Protein AF-A0A6C0IZB0-F1 (afdb_monomer)

Radius of gyration: 30.88 Å; Cα contacts (8 Å, |Δi|>4): 86; chains: 1; bounding box: 79×77×63 Å

Foldseek 3Di:
DDDDDCVVVPDDDDPPPQQAAPQVRHGHDPQWDADPQPRHIHRPVRVVVCVVVVQQADPPPRDRPDPVCVLVVLCVDPNSVVVVLLVVLPDPPRDPVSVVVNVVVVVVVVVVVVVVVVVVVCCPDPNVVVVVVVVVVVVVVPCVVVVVVVVVVVVVVVVCVVPPDDDDDPPPD

InterPro domains:
  IPR001841 Zinc finger, RING-type [PF13639] (19-62)
  IPR001841 Zinc finger, RING-type [PS50089] (21-62)
  IPR001841 Zinc finger, RING-type [SM00184] (21-61)
  IPR013083 Zinc finger, RING/FYVE/PHD-type [G3DSA:3.30.40.10] (7-95)

Secondary structure (DSSP, 8-state):
-----GGGSS-S----GGGB-TTT-SBP-SSEEE-TTT--EEEHHHHHHHHHTT--B-TTT--BS-HHHHHHHHHHSHHHHHHHHHHHTTSTTS-HHHHHHHHHHHHHHHHHHHHHHHHHHHTTSHHHHHHHHHHHHHHHH-THHHHHHHHHHHHHHHHHHHT----------

Structure (mmCIF, N/CA/C/O backbone):
data_AF-A0A6C0IZB0-F1
#
_entry.id   AF-A0A6C0IZB0-F1
#
loop_
_atom_site.group_PDB
_atom_site.id
_atom_site.type_symbol
_atom_site.label_atom_id
_atom_site.label_alt_id
_atom_site.label_comp_id
_atom_site.label_asym_id
_atom_site.label_entity_id
_atom_site.label_seq_id
_atom_site.pdbx_PDB_ins_code
_atom_site.Cartn_x
_atom_site.Cartn_y
_atom_site.Cartn_z
_atom_site.occupancy
_atom_site.B_iso_or_equiv
_atom_site.auth_seq_id
_atom_site.auth_comp_id
_atom_site.auth_asym_id
_atom_site.auth_atom_id
_atom_site.pdbx_PDB_model_num
ATOM 1 N N . MET A 1 1 ? 49.466 16.741 31.980 1.00 45.47 1 MET A N 1
ATOM 2 C CA . MET A 1 1 ? 48.319 16.317 31.152 1.00 45.47 1 MET A CA 1
ATOM 3 C C . MET A 1 1 ? 48.221 14.812 31.283 1.00 45.47 1 MET A C 1
ATOM 5 O O . MET A 1 1 ? 48.936 14.098 30.595 1.00 45.47 1 MET A O 1
ATOM 9 N N . GLU A 1 2 ? 47.449 14.355 32.263 1.00 39.47 2 GLU A N 1
ATOM 10 C CA . GLU A 1 2 ? 47.242 12.928 32.517 1.00 39.47 2 GLU A CA 1
ATOM 11 C C . GLU A 1 2 ? 46.138 12.378 31.599 1.00 39.47 2 GLU A C 1
ATOM 13 O O . GLU A 1 2 ? 45.225 13.126 31.232 1.00 39.47 2 GLU A O 1
ATOM 18 N N . PRO A 1 3 ? 46.228 11.106 31.176 1.00 46.12 3 PRO A N 1
ATOM 19 C CA . PRO A 1 3 ? 45.286 10.521 30.233 1.00 46.12 3 PRO A CA 1
ATOM 20 C C . PRO A 1 3 ? 43.911 10.324 30.879 1.00 46.12 3 PRO A C 1
ATOM 22 O O . PRO A 1 3 ? 43.795 9.905 32.029 1.00 46.12 3 PRO A O 1
ATOM 25 N N . ILE A 1 4 ? 42.857 10.602 30.109 1.00 48.34 4 ILE A N 1
ATOM 26 C CA . ILE A 1 4 ? 41.468 10.407 30.531 1.00 48.34 4 ILE A CA 1
ATOM 27 C C . ILE A 1 4 ? 41.255 8.919 30.827 1.00 48.34 4 ILE A C 1
ATOM 29 O O . ILE A 1 4 ? 41.319 8.072 29.935 1.00 48.34 4 ILE A O 1
ATOM 33 N N . ASN A 1 5 ? 41.015 8.611 32.098 1.00 44.59 5 ASN A N 1
ATOM 34 C CA . ASN A 1 5 ? 40.762 7.266 32.586 1.00 44.59 5 ASN A CA 1
ATOM 35 C C . ASN A 1 5 ? 39.339 6.820 32.185 1.00 44.59 5 ASN A C 1
ATOM 37 O O . ASN A 1 5 ? 38.346 7.265 32.757 1.00 44.59 5 ASN A O 1
ATOM 41 N N . ILE A 1 6 ? 39.244 5.938 31.183 1.00 45.78 6 ILE A N 1
ATOM 42 C CA . ILE A 1 6 ? 37.983 5.469 30.566 1.00 45.78 6 ILE A CA 1
ATOM 43 C C . ILE A 1 6 ? 37.155 4.563 31.510 1.00 45.78 6 ILE A C 1
ATOM 45 O O . ILE A 1 6 ? 36.004 4.242 31.219 1.00 45.78 6 ILE A O 1
ATOM 49 N N . SER A 1 7 ? 37.667 4.212 32.694 1.00 45.94 7 SER A N 1
ATOM 50 C CA . SER A 1 7 ? 36.921 3.424 33.690 1.00 45.94 7 SER A CA 1
ATOM 51 C C . SER A 1 7 ? 35.700 4.141 34.286 1.00 45.94 7 SER A C 1
ATOM 53 O O . SER A 1 7 ? 34.824 3.478 34.837 1.00 45.94 7 SER A O 1
ATOM 55 N N . HIS A 1 8 ? 35.584 5.467 34.133 1.00 43.44 8 HIS A N 1
ATOM 56 C CA . HIS A 1 8 ? 34.419 6.212 34.623 1.00 43.44 8 HIS A CA 1
ATOM 57 C C . HIS A 1 8 ? 33.232 6.235 33.638 1.00 43.44 8 HIS A C 1
ATOM 59 O O . HIS A 1 8 ? 32.127 6.595 34.026 1.00 43.44 8 HIS A O 1
ATOM 65 N N . ILE A 1 9 ? 33.427 5.807 32.382 1.00 44.22 9 ILE A N 1
ATOM 66 C CA . ILE A 1 9 ? 32.364 5.781 31.354 1.00 44.22 9 ILE A CA 1
ATOM 67 C C . ILE A 1 9 ? 31.534 4.483 31.422 1.00 44.22 9 ILE A C 1
ATOM 69 O O . ILE A 1 9 ? 30.433 4.425 30.887 1.00 44.22 9 ILE A O 1
ATOM 73 N N . LEU A 1 10 ? 32.021 3.446 32.114 1.00 42.53 10 LEU A N 1
ATOM 74 C CA . LEU A 1 10 ? 31.356 2.136 32.186 1.00 42.53 10 LEU A CA 1
ATOM 75 C C . LEU A 1 10 ? 30.651 1.847 33.521 1.00 42.53 10 LEU A C 1
ATOM 77 O O . LEU A 1 10 ? 30.149 0.744 33.691 1.00 42.53 10 LEU A O 1
ATOM 81 N N . ASN A 1 11 ? 30.577 2.818 34.438 1.00 47.50 11 ASN A N 1
ATOM 82 C CA . ASN A 1 11 ? 29.938 2.665 35.753 1.00 47.50 11 ASN A CA 1
ATOM 83 C C . ASN A 1 11 ? 29.112 3.904 36.148 1.00 47.50 11 ASN A C 1
ATOM 85 O O . ASN A 1 11 ? 29.224 4.416 37.259 1.00 47.50 11 ASN A O 1
ATOM 89 N N . GLN A 1 12 ? 28.264 4.384 35.240 1.00 45.00 12 GLN A N 1
ATOM 90 C CA . GLN A 1 12 ? 27.048 5.089 35.637 1.00 45.00 12 GLN A CA 1
ATOM 91 C C . GLN A 1 12 ? 25.887 4.155 35.322 1.00 45.00 12 GLN A C 1
ATOM 93 O O . GLN A 1 12 ? 25.538 3.955 34.165 1.00 45.00 12 GLN A O 1
ATOM 98 N N . GLU A 1 13 ? 25.472 3.476 36.388 1.00 37.88 13 GLU A N 1
ATOM 99 C CA . GLU A 1 13 ? 24.144 2.966 36.721 1.00 37.88 13 GLU A CA 1
ATOM 100 C C . GLU A 1 13 ? 23.143 2.824 35.570 1.00 37.88 13 GLU A C 1
ATOM 102 O O . GLU A 1 13 ? 22.916 3.754 34.804 1.00 37.88 13 GLU A O 1
ATOM 107 N N . ASN A 1 14 ? 22.481 1.661 35.515 1.00 45.34 14 ASN A N 1
ATOM 108 C CA . ASN A 1 14 ? 21.180 1.474 34.874 1.00 45.34 14 ASN A CA 1
ATOM 109 C C . ASN A 1 14 ? 20.338 2.757 34.976 1.00 45.34 14 ASN A C 1
ATOM 111 O O . ASN A 1 14 ? 19.662 2.967 35.979 1.00 45.34 14 ASN A O 1
ATOM 115 N N . PHE A 1 15 ? 20.357 3.602 33.945 1.00 36.94 15 PHE A N 1
ATOM 116 C CA . PHE A 1 15 ? 19.321 4.600 33.772 1.00 36.94 15 PHE A CA 1
ATOM 117 C C . PHE A 1 15 ? 18.111 3.795 33.340 1.00 36.94 15 PHE A C 1
ATOM 119 O O . PHE A 1 15 ? 18.125 3.238 32.235 1.00 36.94 15 PHE A O 1
ATOM 126 N N . PRO A 1 16 ? 17.081 3.665 34.184 1.00 40.75 16 PRO A N 1
ATOM 127 C CA . PRO A 1 16 ? 15.880 3.052 33.701 1.00 40.75 16 PRO A CA 1
ATOM 128 C C . PRO A 1 16 ? 15.373 4.006 32.617 1.00 40.75 16 PRO A C 1
ATOM 130 O O . PRO A 1 16 ? 15.076 5.175 32.868 1.00 40.75 16 PRO A O 1
ATOM 133 N N . LEU A 1 17 ? 15.237 3.501 31.394 1.00 46.47 17 LEU A N 1
ATOM 134 C CA . LEU A 1 17 ? 14.394 4.128 30.374 1.00 46.47 17 LEU A CA 1
ATOM 135 C C . LEU A 1 17 ? 12.917 4.214 30.843 1.00 46.47 17 LEU A C 1
ATOM 137 O O . LEU A 1 17 ? 12.055 4.589 30.054 1.00 46.47 17 LEU A O 1
ATOM 141 N N . ASP A 1 18 ? 12.617 3.880 32.107 1.00 59.06 18 ASP A N 1
ATOM 142 C CA . ASP A 1 18 ? 11.283 3.805 32.705 1.00 59.06 18 ASP A CA 1
ATOM 143 C C . ASP A 1 18 ? 10.553 5.137 32.773 1.00 59.06 18 ASP A C 1
ATOM 145 O O . ASP A 1 18 ? 9.332 5.125 32.876 1.00 59.06 18 ASP A O 1
ATOM 149 N N . ASN A 1 19 ? 11.250 6.274 32.679 1.00 72.31 19 ASN A N 1
ATOM 150 C CA . ASN A 1 19 ? 10.609 7.585 32.777 1.00 72.31 19 ASN A CA 1
ATOM 151 C C . ASN A 1 19 ? 10.671 8.422 31.494 1.00 72.31 19 ASN A C 1
ATOM 153 O O . ASN A 1 19 ? 10.511 9.635 31.564 1.00 72.31 19 ASN A O 1
ATOM 157 N N . THR A 1 20 ? 10.850 7.826 30.312 1.00 84.38 20 THR A N 1
ATOM 158 C CA . THR A 1 20 ? 10.788 8.568 29.037 1.00 84.38 20 THR A CA 1
ATOM 159 C C . THR A 1 20 ? 9.684 8.025 28.133 1.00 84.38 20 THR A C 1
ATOM 161 O O . THR A 1 20 ? 9.627 6.836 27.827 1.00 84.38 20 THR A O 1
ATOM 164 N N . CYS A 1 21 ? 8.802 8.898 27.642 1.00 88.69 21 CYS A N 1
ATOM 165 C CA . CYS A 1 21 ? 7.761 8.502 26.703 1.00 88.69 21 CYS A CA 1
ATOM 166 C C . CYS A 1 21 ? 8.366 8.204 25.327 1.00 88.69 21 CYS A C 1
ATOM 168 O O . CYS A 1 21 ? 8.853 9.104 24.649 1.00 88.69 21 CYS A O 1
ATOM 170 N N . SER A 1 22 ? 8.247 6.969 24.832 1.00 87.56 22 SER A N 1
ATOM 171 C CA . SER A 1 22 ? 8.829 6.602 23.528 1.00 87.56 22 SER A CA 1
ATOM 172 C C . SER A 1 22 ? 8.101 7.191 22.304 1.00 87.56 22 SER A C 1
ATOM 174 O O . SER A 1 22 ? 8.482 6.899 21.172 1.00 87.56 22 SER A O 1
ATOM 176 N N . ILE A 1 23 ? 7.028 7.968 22.506 1.00 88.75 23 ILE A N 1
ATOM 177 C CA . ILE A 1 23 ? 6.282 8.640 21.430 1.00 88.75 23 ILE A CA 1
ATOM 178 C C . ILE A 1 23 ? 6.843 10.045 21.183 1.00 88.75 23 ILE A C 1
ATOM 180 O O . ILE A 1 23 ? 7.116 10.392 20.037 1.00 88.75 23 ILE A O 1
ATOM 184 N N . CYS A 1 24 ? 6.994 10.856 22.236 1.00 91.81 24 CYS A N 1
ATOM 185 C CA . CYS A 1 24 ? 7.514 12.226 22.136 1.00 91.81 24 CYS A CA 1
ATOM 186 C C . CYS A 1 24 ? 8.994 12.352 22.519 1.00 91.81 24 CYS A C 1
ATOM 188 O O . CYS A 1 24 ? 9.585 13.388 22.241 1.00 91.81 24 CYS A O 1
ATOM 190 N N . LEU A 1 25 ? 9.596 11.302 23.091 1.00 87.62 25 LEU A N 1
ATOM 191 C CA . LEU A 1 25 ? 10.975 11.270 23.595 1.00 87.62 25 LEU A CA 1
ATOM 192 C C . LEU A 1 25 ? 11.236 12.243 24.761 1.00 87.62 25 LEU A C 1
ATOM 194 O O . LEU A 1 25 ? 12.385 12.573 25.040 1.00 87.62 25 LEU A O 1
ATOM 198 N N . GLU A 1 26 ? 10.180 12.677 25.452 1.00 87.00 26 GLU A N 1
ATOM 199 C CA . GLU A 1 26 ? 10.243 13.543 26.636 1.00 87.00 26 GLU A CA 1
ATOM 200 C C . GLU A 1 26 ? 10.011 12.741 27.925 1.00 87.00 26 GLU A C 1
ATOM 202 O O . GLU A 1 26 ? 9.451 11.639 27.897 1.00 87.00 26 GLU A O 1
ATOM 207 N N . GLN A 1 27 ? 10.427 13.302 29.063 1.00 88.00 27 GLN A N 1
ATOM 208 C CA . GLN A 1 27 ? 10.237 12.692 30.379 1.00 88.00 27 GLN A CA 1
ATOM 209 C C . GLN A 1 27 ? 8.740 12.500 30.684 1.00 88.00 27 GLN A C 1
ATOM 211 O O . GLN A 1 27 ? 7.917 13.373 30.398 1.00 88.00 27 GLN A O 1
ATOM 216 N N . LEU A 1 28 ? 8.381 11.353 31.255 1.00 86.00 28 LEU A N 1
ATOM 217 C CA . LEU A 1 28 ? 7.042 11.070 31.759 1.00 86.00 28 LEU A CA 1
ATOM 218 C C . LEU A 1 28 ? 6.708 12.023 32.919 1.00 86.00 28 LEU A C 1
ATOM 220 O O . LEU A 1 28 ? 7.547 12.268 33.784 1.00 86.00 28 LEU A O 1
ATOM 224 N N . ASP A 1 29 ? 5.495 12.576 32.900 1.00 84.06 29 ASP A N 1
ATOM 225 C CA . ASP A 1 29 ? 4.954 13.469 33.931 1.00 84.06 29 ASP A CA 1
ATOM 226 C C . ASP A 1 29 ? 3.950 12.718 34.832 1.00 84.06 29 ASP A C 1
ATOM 228 O O . ASP A 1 29 ? 3.928 11.489 34.860 1.00 84.06 29 ASP A O 1
ATOM 232 N N . GLU A 1 30 ? 3.113 13.423 35.595 1.00 79.25 30 GLU A N 1
ATOM 233 C CA . GLU A 1 30 ? 2.074 12.791 36.427 1.00 79.25 30 GLU A CA 1
ATOM 234 C C . GLU A 1 30 ? 0.941 12.156 35.587 1.00 79.25 30 GLU A C 1
ATOM 236 O O . GLU A 1 30 ? 0.253 11.242 36.043 1.00 79.25 30 GLU A O 1
ATOM 241 N N . ASN A 1 31 ? 0.764 12.572 34.327 1.00 86.38 31 ASN A N 1
ATOM 242 C CA . ASN A 1 31 ? -0.353 12.186 33.463 1.00 86.38 31 ASN A CA 1
ATOM 243 C C . ASN A 1 31 ? 0.018 11.033 32.523 1.00 86.38 31 ASN A C 1
ATOM 245 O O . ASN A 1 31 ? -0.093 11.119 31.289 1.00 86.38 31 ASN A O 1
ATOM 249 N N . THR A 1 32 ? 0.386 9.898 33.104 1.00 91.12 32 THR A N 1
ATOM 250 C CA . THR A 1 32 ? 0.829 8.718 32.355 1.00 91.12 32 THR A CA 1
ATOM 251 C C . THR A 1 32 ? -0.233 7.637 32.239 1.00 91.12 32 THR A C 1
ATOM 253 O O . THR A 1 32 ? -1.190 7.558 33.005 1.00 91.12 32 THR A O 1
ATOM 256 N N . TYR A 1 33 ? -0.068 6.800 31.223 1.00 86.56 33 TYR A N 1
ATOM 257 C CA . TYR A 1 33 ? -0.875 5.618 30.998 1.00 86.56 33 TYR A CA 1
ATOM 258 C C . TYR A 1 33 ? 0.041 4.437 30.696 1.00 86.56 33 TYR A C 1
ATOM 260 O O . TYR A 1 33 ? 0.845 4.481 29.757 1.00 86.56 33 TYR A O 1
ATOM 268 N N . THR A 1 34 ? -0.113 3.374 31.478 1.00 88.38 34 THR A N 1
ATOM 269 C CA . THR A 1 34 ? 0.602 2.109 31.307 1.00 88.38 34 THR A CA 1
ATOM 270 C C . THR A 1 34 ? -0.302 1.107 30.608 1.00 88.38 34 THR A C 1
ATOM 272 O O . THR A 1 34 ? -1.430 0.864 31.035 1.00 88.38 34 THR A O 1
ATOM 275 N N . ILE A 1 35 ? 0.188 0.512 29.521 1.00 84.25 35 ILE A N 1
ATOM 276 C CA . ILE A 1 35 ? -0.549 -0.532 28.806 1.00 84.25 35 ILE A CA 1
ATOM 277 C C . ILE A 1 35 ? -0.483 -1.822 29.643 1.00 84.25 35 ILE A C 1
ATOM 279 O O . ILE A 1 35 ? 0.611 -2.371 29.769 1.00 84.25 35 ILE A O 1
ATOM 283 N N . PRO A 1 36 ? -1.609 -2.358 30.151 1.00 78.69 36 PRO A N 1
ATOM 284 C CA . PRO A 1 36 ? -1.608 -3.487 31.094 1.00 78.69 36 PRO A CA 1
ATOM 285 C C . PRO A 1 36 ? -1.046 -4.793 30.509 1.00 78.69 36 PRO A C 1
ATOM 287 O O . PRO A 1 36 ? -0.588 -5.660 31.236 1.00 78.69 36 PRO A O 1
ATOM 290 N N . GLU A 1 37 ? -1.051 -4.924 29.184 1.00 80.50 37 GLU A N 1
ATOM 291 C CA . GLU A 1 37 ? -0.648 -6.145 28.471 1.00 80.50 37 GLU A CA 1
ATOM 292 C C . GLU A 1 37 ? 0.866 -6.277 28.276 1.00 80.50 37 GLU A C 1
ATOM 294 O O . GLU A 1 37 ? 1.373 -7.338 27.927 1.00 80.50 37 GLU A O 1
ATOM 299 N N . CYS A 1 38 ? 1.604 -5.174 28.405 1.00 86.12 38 CYS A N 1
ATOM 300 C CA . CYS A 1 38 ? 3.050 -5.161 28.163 1.00 86.12 38 CYS A CA 1
ATOM 301 C C . CYS A 1 38 ? 3.822 -4.224 29.089 1.00 86.12 38 CYS A C 1
ATOM 303 O O . CYS A 1 38 ? 5.018 -4.050 28.894 1.00 86.12 38 CYS A O 1
ATOM 305 N N . ASN A 1 39 ? 3.135 -3.592 30.038 1.00 87.44 39 ASN A N 1
ATOM 306 C CA . ASN A 1 39 ? 3.656 -2.673 31.045 1.00 87.44 39 ASN A CA 1
ATOM 307 C C . ASN A 1 39 ? 4.489 -1.495 30.511 1.00 87.44 39 ASN A C 1
ATOM 309 O O . ASN A 1 39 ? 5.248 -0.890 31.258 1.00 87.44 39 ASN A O 1
ATOM 313 N N . HIS A 1 40 ? 4.323 -1.115 29.240 1.00 89.62 40 HIS A N 1
ATOM 314 C CA . HIS A 1 40 ? 4.964 0.085 28.699 1.00 89.62 40 HIS A CA 1
ATOM 315 C C . HIS A 1 40 ? 4.143 1.333 29.031 1.00 89.62 40 HIS A C 1
ATOM 317 O O . HIS A 1 40 ? 2.928 1.362 28.797 1.00 89.62 40 HIS A O 1
ATOM 323 N N . THR A 1 41 ? 4.824 2.364 29.532 1.00 91.81 41 THR A N 1
ATOM 324 C CA . THR A 1 41 ? 4.225 3.614 30.017 1.00 91.81 41 THR A CA 1
ATOM 325 C C . THR A 1 41 ? 4.468 4.771 29.046 1.00 91.81 41 THR A C 1
ATOM 327 O O . THR A 1 41 ? 5.548 4.927 28.478 1.00 91.81 41 THR A O 1
ATOM 330 N N . PHE A 1 42 ? 3.442 5.595 28.835 1.00 92.44 42 PHE A N 1
ATOM 331 C CA . PHE A 1 42 ? 3.458 6.745 27.926 1.00 92.44 42 PHE A CA 1
ATOM 332 C C . PHE A 1 42 ? 2.696 7.918 28.542 1.00 92.44 42 PHE A C 1
ATOM 334 O O . PHE A 1 42 ? 1.852 7.707 29.409 1.00 92.44 42 PHE A O 1
ATOM 341 N N . HIS A 1 43 ? 2.879 9.144 28.040 1.00 93.69 43 HIS A N 1
ATOM 342 C CA . HIS A 1 43 ? 1.923 10.214 28.341 1.00 93.69 43 HIS A CA 1
ATOM 343 C C . HIS A 1 43 ? 0.535 9.820 27.842 1.00 93.69 43 HIS A C 1
ATOM 345 O O . HIS A 1 43 ? 0.382 9.380 26.695 1.00 93.69 43 HIS A O 1
ATOM 351 N N . THR A 1 44 ? -0.486 10.057 28.664 1.00 90.19 44 THR A N 1
ATOM 352 C CA . THR A 1 44 ? -1.888 9.761 28.334 1.00 90.19 44 THR A CA 1
ATOM 353 C C . THR A 1 44 ? -2.279 10.376 26.987 1.00 90.19 44 THR A C 1
ATOM 355 O O . THR A 1 44 ? -2.848 9.709 26.123 1.00 90.19 44 THR A O 1
ATOM 358 N N . ASN A 1 45 ? -1.887 11.629 26.740 1.00 89.56 45 ASN A N 1
ATOM 359 C CA . ASN A 1 45 ? -2.151 12.308 25.469 1.00 89.56 45 ASN A CA 1
ATOM 360 C C . ASN A 1 45 ? -1.446 11.654 24.273 1.00 89.56 45 ASN A C 1
ATOM 362 O O . ASN A 1 45 ? -2.039 11.537 23.195 1.00 89.56 45 ASN A O 1
ATOM 366 N N . CYS A 1 46 ? -0.197 11.223 24.445 1.00 91.69 46 CYS A N 1
ATOM 367 C CA . CYS A 1 46 ? 0.582 10.588 23.389 1.00 91.69 46 CYS A CA 1
ATOM 368 C C . CYS A 1 46 ? -0.033 9.244 22.990 1.00 91.69 46 CYS A C 1
ATOM 370 O O . CYS A 1 46 ? -0.274 9.005 21.803 1.00 91.69 46 CYS A O 1
ATOM 372 N N . ILE A 1 47 ? -0.367 8.401 23.969 1.00 89.81 47 ILE A N 1
ATOM 373 C CA . ILE A 1 47 ? -0.930 7.080 23.688 1.00 89.81 47 ILE A CA 1
ATOM 374 C C . ILE A 1 47 ? -2.367 7.157 23.150 1.00 89.81 47 ILE A C 1
ATOM 376 O O . ILE A 1 47 ? -2.723 6.426 22.226 1.00 89.81 47 ILE A O 1
ATOM 380 N N . VAL A 1 48 ? -3.181 8.112 23.615 1.00 84.56 48 VAL A N 1
ATOM 381 C CA . VAL A 1 48 ? -4.524 8.353 23.058 1.00 84.56 48 VAL A CA 1
ATOM 382 C C . VAL A 1 48 ? -4.445 8.796 21.595 1.00 84.56 48 VAL A C 1
ATOM 384 O O . VAL A 1 48 ? -5.209 8.303 20.762 1.00 84.56 48 VAL A O 1
ATOM 387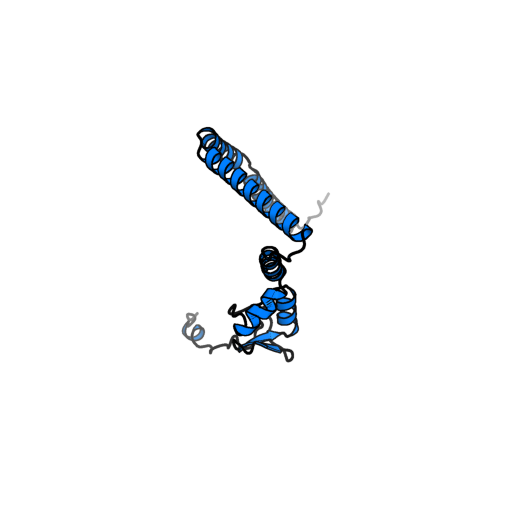 N N . ARG A 1 49 ? -3.518 9.701 21.245 1.00 87.44 49 ARG A N 1
ATOM 388 C CA . ARG A 1 49 ? -3.293 10.106 19.844 1.00 87.44 49 ARG A CA 1
ATOM 389 C C . ARG A 1 49 ? -2.849 8.925 18.984 1.00 87.44 49 ARG A C 1
ATOM 391 O O . ARG A 1 49 ? -3.337 8.773 17.867 1.00 87.44 49 ARG A O 1
ATOM 398 N N . TRP A 1 50 ? -1.972 8.076 19.512 1.00 88.25 50 TRP A N 1
ATOM 399 C CA . TRP A 1 50 ? -1.505 6.879 18.820 1.00 88.25 50 TRP A CA 1
ATOM 400 C C . TRP A 1 50 ? -2.660 5.935 18.444 1.00 88.25 50 TRP A C 1
ATOM 402 O O . TRP A 1 50 ? -2.799 5.588 17.267 1.00 88.25 50 TRP A O 1
ATOM 412 N N . PHE A 1 51 ? -3.537 5.606 19.401 1.00 80.56 51 PHE A N 1
ATOM 413 C CA . PHE A 1 51 ? -4.709 4.757 19.157 1.00 80.56 51 PHE A CA 1
ATOM 414 C C . PHE A 1 51 ? -5.751 5.420 18.241 1.00 80.56 51 PHE A C 1
ATOM 416 O O . PHE A 1 51 ? -6.301 4.766 17.353 1.00 80.56 51 PHE A O 1
ATOM 423 N N . ARG A 1 52 ? -5.993 6.733 18.386 1.00 77.00 52 ARG A N 1
ATOM 424 C CA . ARG A 1 52 ? -6.909 7.491 17.505 1.00 77.00 52 ARG A CA 1
ATOM 425 C C . ARG A 1 52 ? -6.460 7.495 16.046 1.00 77.00 52 ARG A C 1
ATOM 427 O O . ARG A 1 52 ? -7.301 7.488 15.151 1.00 77.00 52 ARG A O 1
ATOM 434 N N . ASN A 1 53 ? -5.156 7.413 15.799 1.00 74.50 53 ASN A N 1
ATOM 435 C CA . ASN A 1 53 ? -4.589 7.317 14.455 1.00 74.50 53 ASN A CA 1
ATOM 436 C C . ASN A 1 53 ? -4.668 5.896 13.862 1.00 74.50 53 ASN A C 1
ATOM 438 O O . ASN A 1 53 ? -3.944 5.579 12.922 1.00 74.50 53 ASN A O 1
ATOM 442 N N . SER A 1 54 ? -5.577 5.052 14.367 1.00 72.12 54 SER A N 1
ATOM 443 C CA . SER A 1 54 ? -5.828 3.684 13.892 1.00 72.12 54 SER A CA 1
ATOM 444 C C . SER A 1 54 ? -4.662 2.706 14.089 1.00 72.12 54 SER A C 1
ATOM 446 O O . SER A 1 54 ? -4.588 1.705 13.377 1.00 72.12 54 SER A O 1
ATOM 448 N N . ASN A 1 55 ? -3.773 2.950 15.059 1.00 75.19 55 ASN A N 1
ATOM 449 C CA . ASN A 1 55 ? -2.735 1.991 15.447 1.00 75.19 55 ASN A CA 1
ATOM 450 C C . ASN A 1 55 ? -3.219 1.155 16.643 1.00 75.19 55 ASN A C 1
ATOM 452 O O . ASN A 1 55 ? -3.414 1.725 17.710 1.00 75.19 55 ASN A O 1
ATOM 456 N N . PRO A 1 56 ? -3.403 -0.171 16.514 1.00 77.69 56 PRO A N 1
ATOM 457 C CA . PRO A 1 56 ? -3.921 -1.011 17.600 1.00 77.69 56 PRO A CA 1
ATOM 458 C C . PRO A 1 56 ? -2.837 -1.574 18.537 1.00 77.69 56 PRO A C 1
ATOM 460 O O . PRO A 1 56 ? -3.161 -2.299 19.471 1.00 77.69 56 PRO A O 1
ATOM 463 N N . SER A 1 57 ? -1.557 -1.304 18.273 1.00 84.69 57 SER A N 1
ATOM 464 C CA . SER A 1 57 ? -0.422 -1.921 18.968 1.00 84.69 57 SER A CA 1
ATOM 465 C C . SER A 1 57 ? 0.287 -0.952 19.909 1.00 84.69 57 SER A C 1
ATOM 467 O O . SER A 1 57 ? 0.299 0.247 19.652 1.00 84.69 57 SER A O 1
ATOM 469 N N . CYS A 1 58 ? 0.983 -1.458 20.922 1.00 87.62 58 CYS A N 1
ATOM 470 C CA . CYS A 1 58 ? 1.924 -0.684 21.725 1.00 87.62 58 CYS A CA 1
ATOM 471 C C . CYS A 1 58 ? 2.989 -0.004 20.828 1.00 87.62 58 CYS A C 1
ATOM 473 O O . CYS A 1 58 ? 3.595 -0.686 19.996 1.00 87.62 58 CYS A O 1
ATOM 475 N N . PRO A 1 59 ? 3.257 1.310 20.974 1.00 88.44 59 PRO A N 1
ATOM 476 C CA . PRO A 1 59 ? 4.291 2.015 20.206 1.00 88.44 59 PRO A CA 1
ATOM 477 C C . PRO A 1 59 ? 5.707 1.463 20.415 1.00 88.44 59 PRO A C 1
ATOM 479 O O . PRO A 1 59 ? 6.542 1.569 19.520 1.00 88.44 59 PRO A O 1
ATOM 482 N N . TYR A 1 60 ? 5.967 0.876 21.586 1.00 85.88 60 TYR A N 1
ATOM 483 C CA . TYR A 1 60 ? 7.287 0.388 21.974 1.00 85.88 60 TYR A CA 1
ATOM 484 C C . TYR A 1 60 ? 7.525 -1.057 21.511 1.00 85.88 60 TYR A C 1
ATOM 486 O O . TYR A 1 60 ? 8.369 -1.312 20.656 1.00 85.88 60 TYR A O 1
ATOM 494 N N . CYS A 1 61 ? 6.741 -2.012 22.019 1.00 84.69 61 CYS A N 1
ATOM 495 C CA . CYS A 1 61 ? 6.957 -3.442 21.756 1.00 84.69 61 CYS A CA 1
ATOM 496 C C . CYS A 1 61 ? 6.058 -4.023 20.655 1.00 84.69 61 CYS A C 1
ATOM 498 O O . CYS A 1 61 ? 6.198 -5.191 20.301 1.00 84.69 61 CYS A O 1
ATOM 500 N N . ARG A 1 62 ? 5.130 -3.228 20.104 1.00 83.94 62 ARG A N 1
ATOM 501 C CA . ARG A 1 62 ? 4.146 -3.650 19.090 1.00 83.94 62 ARG A CA 1
ATOM 502 C C . ARG A 1 62 ? 3.195 -4.765 19.534 1.00 83.94 62 ARG A C 1
ATOM 504 O O . ARG A 1 62 ? 2.495 -5.313 18.683 1.00 83.94 62 ARG A O 1
ATOM 511 N N . SER A 1 63 ? 3.104 -5.057 20.833 1.00 78.50 63 SER A N 1
ATOM 512 C CA . SER A 1 63 ? 2.054 -5.931 21.354 1.00 78.50 63 SER A CA 1
ATOM 513 C C . SER A 1 63 ? 0.685 -5.324 21.042 1.00 78.50 63 SER A C 1
ATOM 515 O O . SER A 1 63 ? 0.420 -4.147 21.286 1.00 78.50 63 SER A O 1
ATOM 517 N N . VAL A 1 64 ? -0.181 -6.115 20.430 1.00 70.56 64 VAL A N 1
ATOM 518 C CA . VAL A 1 64 ? -1.621 -5.855 20.382 1.00 70.56 64 VAL A CA 1
ATOM 519 C C . VAL A 1 64 ? -2.201 -6.509 21.630 1.00 70.56 64 VAL A C 1
ATOM 521 O O . VAL A 1 64 ? -1.728 -7.579 22.001 1.00 70.56 64 VAL A O 1
ATOM 524 N N . GLY A 1 65 ? -3.146 -5.853 22.310 1.00 64.88 65 GLY A N 1
ATOM 525 C CA . GLY A 1 65 ? -3.732 -6.382 23.548 1.00 64.88 65 GLY A CA 1
ATOM 526 C C . GLY A 1 65 ? -4.391 -7.764 23.388 1.00 64.88 65 GLY A C 1
ATOM 527 O O . GLY A 1 65 ? -4.349 -8.341 22.297 1.00 64.88 65 GLY A O 1
ATOM 528 N N . PRO A 1 66 ? -5.009 -8.307 24.450 1.00 57.44 66 PRO A N 1
ATOM 529 C CA . PRO A 1 66 ? -5.295 -9.730 24.554 1.00 57.44 66 PRO A CA 1
ATOM 530 C C . PRO A 1 66 ? -6.184 -10.173 23.387 1.00 57.44 66 PRO A C 1
ATOM 532 O O . PRO A 1 66 ? -7.110 -9.466 22.972 1.00 57.44 66 PRO A O 1
ATOM 535 N N . GLU A 1 67 ? -5.847 -11.332 22.817 1.00 55.03 67 GLU A N 1
ATOM 536 C CA . GLU A 1 67 ? -6.303 -11.817 21.505 1.00 55.03 67 GLU A CA 1
ATOM 537 C C . GLU A 1 67 ? -7.834 -11.815 21.326 1.00 55.03 67 GLU A C 1
ATOM 539 O O . GLU A 1 67 ? -8.332 -11.653 20.206 1.00 55.03 67 GLU A O 1
ATOM 544 N N . GLU A 1 68 ? -8.595 -11.892 22.420 1.00 53.34 68 GLU A N 1
ATOM 545 C CA . GLU A 1 68 ? -10.061 -11.846 22.433 1.00 53.34 68 GLU A CA 1
ATOM 546 C C . GLU A 1 68 ? -10.638 -10.497 21.965 1.00 53.34 68 GLU A C 1
ATOM 548 O O . GLU A 1 68 ? -11.667 -10.455 21.283 1.00 53.34 68 GLU A O 1
ATOM 553 N N . GLN A 1 69 ? -9.948 -9.380 22.212 1.00 51.62 69 GLN A N 1
ATOM 554 C CA . GLN A 1 69 ? -10.387 -8.059 21.745 1.00 51.62 69 GLN A CA 1
ATOM 555 C C . GLN A 1 69 ? -10.048 -7.819 20.269 1.00 51.62 69 GLN A C 1
ATOM 557 O O . GLN A 1 69 ? -10.653 -6.966 19.615 1.00 51.62 69 GLN A O 1
ATOM 562 N N . ASN A 1 70 ? -9.123 -8.594 19.699 1.00 52.72 70 ASN A N 1
ATOM 563 C CA . ASN A 1 70 ? -8.684 -8.427 18.319 1.00 52.72 70 ASN A CA 1
ATOM 564 C C . ASN A 1 70 ? -9.819 -8.787 17.341 1.00 52.72 70 ASN A C 1
ATOM 566 O O . ASN A 1 70 ? -10.048 -8.070 16.370 1.00 52.72 70 ASN A O 1
ATOM 570 N N . GLN A 1 71 ? -10.629 -9.818 17.618 1.00 53.75 71 GLN A N 1
ATOM 571 C CA . GLN A 1 71 ? -11.824 -10.111 16.805 1.00 53.75 71 GLN A CA 1
ATOM 572 C C . GLN A 1 71 ? -12.891 -9.004 16.892 1.00 53.75 71 GLN A C 1
ATOM 574 O O . GLN A 1 71 ? -13.533 -8.690 15.883 1.00 53.75 71 GLN A O 1
ATOM 579 N N . TYR A 1 72 ? -13.050 -8.386 18.068 1.00 54.28 72 TYR A N 1
ATOM 580 C CA . TYR A 1 72 ? -13.980 -7.280 18.300 1.00 54.28 72 TYR A CA 1
ATOM 581 C C . TYR A 1 72 ? -13.539 -6.006 17.561 1.00 54.28 72 TYR A C 1
ATOM 583 O O . TYR A 1 72 ? -14.285 -5.509 16.716 1.00 54.28 72 TYR A O 1
ATOM 591 N N . TYR A 1 73 ? -12.302 -5.533 17.764 1.00 52.78 73 TYR A N 1
ATOM 592 C CA . TYR A 1 73 ? -11.767 -4.344 17.086 1.00 52.78 73 TYR A CA 1
ATOM 593 C C . TYR A 1 73 ? -11.660 -4.527 15.568 1.00 52.78 73 TYR A C 1
ATOM 595 O O . TYR A 1 73 ? -11.992 -3.606 14.815 1.00 52.78 73 TYR A O 1
ATOM 603 N N . ASN A 1 74 ? -11.303 -5.725 15.084 1.00 59.47 74 ASN A N 1
ATOM 604 C CA . ASN A 1 74 ? -11.248 -5.998 13.647 1.00 59.47 74 ASN A CA 1
ATOM 605 C C . ASN A 1 74 ? -12.602 -5.769 12.963 1.00 59.47 74 ASN A C 1
ATOM 607 O O . ASN A 1 74 ? -12.621 -5.249 11.849 1.00 59.47 74 ASN A O 1
ATOM 611 N N . ARG A 1 75 ? -13.738 -6.055 13.618 1.00 58.97 75 ARG A N 1
ATOM 612 C CA . ARG A 1 75 ? -15.079 -5.809 13.053 1.00 58.97 75 ARG A CA 1
ATOM 613 C C . ARG A 1 75 ? -15.355 -4.322 12.782 1.00 58.97 75 ARG A C 1
ATOM 615 O O . ARG A 1 75 ? -16.097 -4.017 11.847 1.00 58.97 75 ARG A O 1
ATOM 622 N N . TYR A 1 76 ? -14.756 -3.418 13.560 1.00 63.34 76 TYR A N 1
ATOM 623 C CA . TYR A 1 76 ? -14.909 -1.966 13.403 1.00 63.34 76 TYR A CA 1
ATOM 624 C C . TYR A 1 76 ? -13.907 -1.354 12.423 1.00 63.34 76 TYR A C 1
ATOM 626 O O . TYR A 1 76 ? -14.176 -0.291 11.862 1.00 63.34 76 TYR A O 1
ATOM 634 N N . THR A 1 77 ? -12.786 -2.026 12.147 1.00 82.25 77 THR A N 1
ATOM 635 C CA . THR A 1 77 ? -11.884 -1.583 11.077 1.00 82.25 77 THR A CA 1
ATOM 636 C C . THR A 1 77 ? -12.586 -1.652 9.720 1.00 82.25 77 THR A C 1
ATOM 638 O O . THR A 1 77 ? -13.373 -2.564 9.445 1.00 82.25 77 THR A O 1
ATOM 641 N N . ARG A 1 78 ? -12.266 -0.712 8.822 1.00 80.19 78 ARG A N 1
ATOM 642 C CA . ARG A 1 78 ? -12.787 -0.713 7.444 1.00 80.19 78 ARG A CA 1
ATOM 643 C C . ARG A 1 78 ? -12.538 -2.054 6.746 1.00 80.19 78 ARG A C 1
ATOM 645 O O . ARG A 1 78 ? -13.424 -2.559 6.059 1.00 80.19 78 ARG A O 1
ATOM 652 N N . GLU A 1 79 ? -11.358 -2.634 6.952 1.00 83.38 79 GLU A N 1
ATOM 653 C CA . GLU A 1 79 ? -10.948 -3.900 6.344 1.00 83.38 79 GLU A CA 1
ATOM 654 C C . GLU A 1 79 ? -11.712 -5.099 6.922 1.00 83.38 79 GLU A C 1
ATOM 656 O O . GLU A 1 79 ? -12.229 -5.929 6.173 1.00 83.38 79 GLU A O 1
ATOM 661 N N . GLY A 1 80 ? -11.850 -5.196 8.246 1.00 84.50 80 GLY A N 1
ATOM 662 C CA . GLY A 1 80 ? -12.606 -6.294 8.845 1.00 84.50 80 GLY A CA 1
ATOM 663 C C . GLY A 1 80 ? -14.110 -6.185 8.595 1.00 84.50 80 GLY A C 1
ATOM 664 O O . GLY A 1 80 ? -14.743 -7.202 8.295 1.00 84.50 80 GLY A O 1
ATOM 665 N N . ARG A 1 81 ? -14.679 -4.970 8.563 1.00 85.62 81 ARG A N 1
ATOM 666 C CA . ARG A 1 81 ? -16.059 -4.749 8.097 1.00 85.62 81 ARG A CA 1
ATOM 667 C C . ARG A 1 81 ? -16.230 -5.183 6.642 1.00 85.62 81 ARG A C 1
ATOM 669 O O . ARG A 1 81 ? -17.195 -5.878 6.329 1.00 85.62 81 ARG A O 1
ATOM 676 N N . TYR A 1 82 ? -15.293 -4.840 5.756 1.00 90.69 82 TYR A N 1
ATOM 677 C CA . TYR A 1 82 ? -15.307 -5.302 4.365 1.00 90.69 82 TYR A CA 1
ATOM 678 C C . TYR A 1 82 ? -15.296 -6.835 4.269 1.00 90.69 82 TYR A C 1
ATOM 680 O O . TYR A 1 82 ? -16.137 -7.400 3.568 1.00 90.69 82 TYR A O 1
ATOM 688 N N . LYS A 1 83 ? -14.411 -7.524 5.003 1.00 91.56 83 LYS A N 1
ATOM 689 C CA . LYS A 1 83 ? -14.347 -8.998 5.032 1.00 91.56 83 LYS A CA 1
ATOM 690 C C . LYS A 1 83 ? -15.661 -9.618 5.508 1.00 91.56 83 LYS A C 1
ATOM 692 O O . LYS A 1 83 ? -16.165 -10.543 4.870 1.00 91.56 83 LYS A O 1
ATOM 697 N N . LEU A 1 84 ? -16.239 -9.082 6.584 1.00 88.56 84 LEU A N 1
ATOM 698 C CA . LEU A 1 84 ? -17.520 -9.536 7.125 1.00 88.56 84 LEU A CA 1
ATOM 699 C C . LEU A 1 84 ? -18.643 -9.410 6.087 1.00 88.56 84 LEU A C 1
ATOM 701 O O . LEU A 1 84 ? -19.321 -10.392 5.784 1.00 88.56 84 LEU A O 1
ATOM 705 N N . ILE A 1 85 ? -18.811 -8.220 5.504 1.00 91.50 85 ILE A N 1
ATOM 706 C CA . ILE A 1 85 ? -19.869 -7.940 4.524 1.00 91.50 85 ILE A CA 1
ATOM 707 C C . ILE A 1 85 ? -19.656 -8.738 3.228 1.00 91.50 85 ILE A C 1
ATOM 709 O O . ILE A 1 85 ? -20.609 -9.282 2.669 1.00 91.50 85 ILE A O 1
ATOM 713 N N . ARG A 1 86 ? -18.408 -8.900 2.774 1.00 93.31 86 ARG A N 1
ATOM 714 C CA . ARG A 1 86 ? -18.068 -9.754 1.625 1.00 93.31 86 ARG A CA 1
ATOM 715 C C . ARG A 1 86 ? -18.438 -11.218 1.867 1.00 93.31 86 ARG A C 1
ATOM 717 O O . ARG A 1 86 ? -18.902 -11.882 0.942 1.00 93.31 86 ARG A O 1
ATOM 724 N N . ASN A 1 87 ? -18.231 -11.732 3.079 1.00 92.50 87 ASN A N 1
ATOM 725 C CA . ASN A 1 87 ? -18.636 -13.092 3.439 1.00 92.50 87 ASN A CA 1
ATOM 726 C C . ASN A 1 87 ? -20.160 -13.218 3.509 1.00 92.50 87 ASN A C 1
ATOM 728 O O . ASN A 1 87 ? -20.712 -14.195 3.004 1.00 92.50 87 ASN A O 1
ATOM 732 N N . PHE A 1 88 ? -20.841 -12.213 4.065 1.00 93.38 88 PHE A N 1
ATOM 733 C CA . PHE A 1 88 ? -22.301 -12.155 4.089 1.00 93.38 88 PHE A CA 1
ATOM 734 C C . PHE A 1 88 ? -22.902 -12.202 2.677 1.00 93.38 88 PHE A C 1
ATOM 736 O O . PHE A 1 88 ? -23.854 -12.945 2.456 1.00 93.38 88 PHE A O 1
ATOM 743 N N . ALA A 1 89 ? -22.292 -11.521 1.701 1.00 95.38 89 ALA A N 1
ATOM 744 C CA . ALA A 1 89 ? -22.735 -11.514 0.303 1.00 95.38 89 ALA A CA 1
ATOM 745 C C . ALA A 1 89 ? -22.820 -12.908 -0.358 1.00 95.38 89 ALA A C 1
ATOM 747 O O . ALA A 1 89 ? -23.495 -13.064 -1.372 1.00 95.38 89 ALA A O 1
ATOM 748 N N . ARG A 1 90 ? -22.148 -13.928 0.198 1.00 91.25 90 ARG A N 1
ATOM 749 C CA . ARG A 1 90 ? -22.193 -15.314 -0.304 1.00 91.25 90 ARG A CA 1
ATOM 750 C C . ARG A 1 90 ? -23.465 -16.063 0.097 1.00 91.25 90 ARG A C 1
ATOM 752 O O . ARG A 1 90 ? -23.746 -17.123 -0.456 1.00 91.25 90 ARG A O 1
ATOM 759 N N . ARG A 1 91 ? -24.205 -15.562 1.088 1.00 94.00 91 ARG A N 1
ATOM 760 C CA . ARG A 1 91 ? -25.430 -16.207 1.571 1.00 94.00 91 ARG A CA 1
ATOM 761 C C . ARG A 1 91 ? -26.555 -16.031 0.550 1.00 94.00 91 ARG A C 1
ATOM 763 O O . ARG A 1 91 ? -26.624 -15.020 -0.149 1.00 94.00 91 ARG A O 1
ATOM 770 N N . LYS A 1 92 ? -27.471 -17.005 0.482 1.00 91.06 92 LYS A N 1
ATOM 771 C CA . LYS A 1 92 ? -28.604 -16.978 -0.464 1.00 91.06 92 LYS A CA 1
ATOM 772 C C . LYS A 1 92 ? -29.477 -15.731 -0.272 1.00 91.06 92 LYS A C 1
ATOM 774 O O . LYS A 1 92 ? -29.815 -15.073 -1.252 1.00 91.06 92 LYS A O 1
ATOM 779 N N . ASN A 1 93 ? -29.727 -15.366 0.985 1.00 93.44 93 ASN A N 1
ATOM 780 C CA . ASN A 1 93 ? -30.527 -14.220 1.425 1.00 93.44 93 ASN A CA 1
ATOM 781 C C . ASN A 1 93 ? -29.783 -12.869 1.425 1.00 93.44 93 ASN A C 1
ATOM 783 O O . ASN A 1 93 ? -30.285 -11.900 1.988 1.00 93.44 93 ASN A O 1
ATOM 787 N N . ALA A 1 94 ? -28.587 -12.779 0.836 1.00 94.44 94 ALA A N 1
ATOM 788 C CA . ALA A 1 94 ? -27.895 -11.500 0.731 1.00 94.44 94 ALA A CA 1
ATOM 789 C C . ALA A 1 94 ? -28.580 -10.569 -0.296 1.00 94.44 94 ALA A C 1
ATOM 791 O O . ALA A 1 94 ? -29.007 -11.062 -1.346 1.00 94.44 94 ALA A O 1
ATOM 792 N N . PRO A 1 95 ? -28.627 -9.244 -0.041 1.00 96.56 95 PRO A N 1
ATOM 793 C CA . PRO A 1 95 ? -29.183 -8.263 -0.969 1.00 96.56 95 PRO A CA 1
ATOM 794 C C . PRO A 1 95 ? -28.533 -8.338 -2.351 1.00 96.56 95 PRO A C 1
ATOM 796 O O . PRO A 1 95 ? -27.311 -8.467 -2.468 1.00 96.56 95 PRO A O 1
ATOM 799 N N . GLU A 1 96 ? -29.344 -8.213 -3.398 1.00 96.25 96 GLU A N 1
ATOM 800 C CA . GLU A 1 96 ? -28.882 -8.380 -4.778 1.00 96.25 96 GLU A CA 1
ATOM 801 C C . GLU A 1 96 ? -27.856 -7.311 -5.181 1.00 96.25 96 GLU A C 1
ATOM 803 O O . GLU A 1 96 ? -26.832 -7.613 -5.795 1.00 96.25 96 GLU A O 1
ATOM 808 N N . ASP A 1 97 ?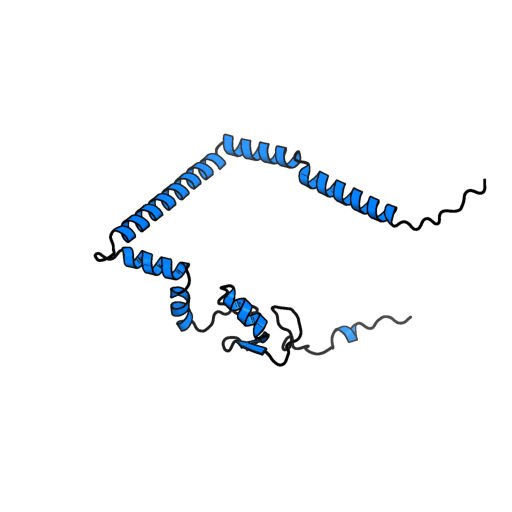 -28.049 -6.070 -4.736 1.00 95.50 97 ASP A N 1
ATOM 809 C CA . ASP A 1 97 ? -27.107 -4.984 -5.016 1.00 95.50 97 ASP A CA 1
ATOM 810 C C . ASP A 1 97 ? -25.736 -5.227 -4.378 1.00 95.50 97 ASP A C 1
ATOM 812 O O . ASP A 1 97 ? -24.699 -4.948 -4.987 1.00 95.50 97 ASP A O 1
ATOM 816 N N . LEU A 1 98 ? -25.700 -5.849 -3.194 1.00 95.00 98 LEU A N 1
ATOM 817 C CA . LEU A 1 98 ? -24.445 -6.243 -2.560 1.00 95.00 98 LEU A CA 1
ATOM 818 C C . LEU A 1 98 ?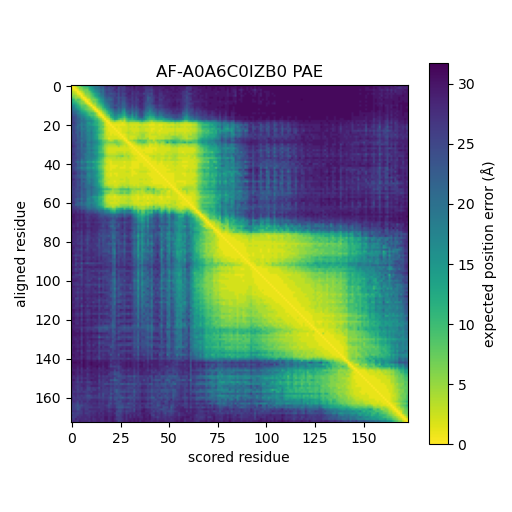 -23.720 -7.322 -3.381 1.00 95.00 98 LEU A C 1
ATOM 820 O O . LEU A 1 98 ? -22.500 -7.246 -3.554 1.00 95.00 98 LEU A O 1
ATOM 824 N N . LYS A 1 99 ? -24.446 -8.304 -3.931 1.00 95.88 99 LYS A N 1
ATOM 825 C CA . LYS A 1 99 ? -23.863 -9.332 -4.811 1.00 95.88 99 LYS A CA 1
ATOM 826 C C . LYS A 1 99 ? -23.288 -8.707 -6.083 1.00 95.88 99 LYS A C 1
ATOM 828 O O . LYS A 1 99 ? -22.137 -8.992 -6.426 1.00 95.88 99 LYS A O 1
ATOM 833 N N . LYS A 1 100 ? -24.022 -7.789 -6.725 1.00 96.94 100 LYS A N 1
ATOM 834 C CA . LYS A 1 100 ? -23.547 -7.033 -7.900 1.00 96.94 100 LYS A CA 1
ATOM 835 C C . LYS A 1 100 ? -22.248 -6.276 -7.608 1.00 96.94 100 LYS A C 1
ATOM 837 O O . LYS A 1 100 ? -21.305 -6.343 -8.400 1.00 96.94 100 LYS A O 1
ATOM 842 N N . LEU A 1 101 ? -22.154 -5.611 -6.452 1.00 97.00 101 LEU A N 1
ATOM 843 C CA . LEU A 1 101 ? -20.929 -4.924 -6.023 1.00 97.00 101 LEU A CA 1
ATOM 844 C C . LEU A 1 101 ? -19.745 -5.891 -5.875 1.00 97.00 101 LEU A C 1
ATOM 846 O O . LEU A 1 101 ? -18.641 -5.594 -6.341 1.00 97.00 101 LEU A O 1
ATOM 850 N N . VAL A 1 102 ? -19.961 -7.066 -5.275 1.00 96.00 102 VAL A N 1
ATOM 851 C CA . VAL A 1 102 ? -18.910 -8.086 -5.121 1.00 96.00 102 VAL A CA 1
ATOM 852 C C . VAL A 1 102 ? -18.449 -8.626 -6.476 1.00 96.00 102 VAL A C 1
ATOM 854 O O . VAL A 1 102 ? -17.241 -8.769 -6.680 1.00 96.00 102 VAL A O 1
ATOM 857 N N . VAL A 1 103 ? -19.367 -8.872 -7.414 1.00 96.44 103 VAL A N 1
ATOM 858 C CA . VAL A 1 103 ? -19.033 -9.299 -8.785 1.00 96.44 103 VAL A CA 1
ATOM 859 C C . VAL A 1 103 ? -18.185 -8.240 -9.489 1.00 96.44 103 VAL A C 1
ATOM 861 O O . VAL A 1 103 ? -17.118 -8.555 -10.020 1.00 96.44 103 VAL A O 1
ATOM 864 N N . LYS A 1 104 ? -18.592 -6.967 -9.426 1.00 97.69 104 LYS A N 1
ATOM 865 C CA . LYS A 1 104 ? -17.839 -5.851 -10.017 1.00 97.69 104 LYS A CA 1
ATOM 866 C C . LYS A 1 104 ? -16.415 -5.768 -9.456 1.00 97.69 104 LYS A C 1
ATOM 868 O O . LYS A 1 104 ? -15.452 -5.649 -10.211 1.00 97.69 104 LYS A O 1
ATOM 873 N N . LEU A 1 105 ? -16.266 -5.912 -8.139 1.00 96.38 105 LEU A N 1
ATOM 874 C CA . LEU A 1 105 ? -14.963 -5.945 -7.473 1.00 96.38 105 LEU A CA 1
ATOM 875 C C . LEU A 1 105 ? -14.094 -7.129 -7.929 1.00 96.38 105 LEU A C 1
ATOM 877 O O . LEU A 1 105 ? -12.886 -6.978 -8.117 1.00 96.38 105 LEU A O 1
ATOM 881 N N . VAL A 1 106 ? -14.678 -8.316 -8.110 1.00 96.25 106 VAL A N 1
ATOM 882 C CA . VAL A 1 106 ? -13.952 -9.486 -8.633 1.00 96.25 106 VAL A CA 1
ATOM 883 C C . VAL A 1 106 ? -13.462 -9.230 -10.060 1.00 96.25 106 VAL A C 1
ATOM 885 O O . VAL A 1 106 ? -12.304 -9.530 -10.359 1.00 96.25 106 VAL A O 1
ATOM 888 N N . ASN A 1 107 ? -14.287 -8.612 -10.905 1.00 97.69 107 ASN A N 1
ATOM 889 C CA . ASN A 1 107 ? -13.914 -8.271 -12.276 1.00 97.69 107 ASN A CA 1
ATOM 890 C C . ASN A 1 107 ? -12.750 -7.275 -12.320 1.00 97.69 107 ASN A C 1
ATOM 892 O O . ASN A 1 107 ? -11.762 -7.545 -12.998 1.00 97.69 107 ASN A O 1
ATOM 896 N N . TYR A 1 108 ? -12.786 -6.197 -11.527 1.00 97.19 108 TYR A N 1
ATOM 897 C CA . TYR A 1 108 ? -11.655 -5.263 -11.448 1.00 97.19 108 TYR A CA 1
ATOM 898 C C . TYR A 1 108 ? -10.366 -5.935 -10.968 1.00 97.19 108 TYR A C 1
ATOM 900 O O . TYR A 1 108 ? -9.303 -5.721 -11.549 1.00 97.19 108 TYR A O 1
ATOM 908 N N . ASN A 1 109 ? -10.445 -6.807 -9.959 1.00 95.56 109 ASN A N 1
ATOM 909 C CA . ASN A 1 109 ? -9.281 -7.572 -9.504 1.00 95.56 109 ASN A CA 1
ATOM 910 C C . ASN A 1 109 ? -8.719 -8.483 -10.607 1.00 95.56 109 ASN A C 1
ATOM 912 O O . ASN A 1 109 ? -7.502 -8.647 -10.717 1.00 95.56 109 ASN A O 1
ATOM 916 N N . LYS A 1 110 ? -9.585 -9.070 -11.442 1.00 97.00 110 LYS A N 1
ATOM 917 C CA . LYS A 1 110 ? -9.171 -9.861 -12.608 1.00 97.00 110 LYS A CA 1
ATOM 918 C C . LYS A 1 110 ? -8.469 -8.984 -13.647 1.00 97.00 110 LYS A C 1
ATOM 920 O O . LYS A 1 110 ? -7.401 -9.380 -14.112 1.00 97.00 110 LYS A O 1
ATOM 925 N N . SER A 1 111 ? -9.005 -7.800 -13.944 1.00 95.88 111 SER A N 1
ATOM 926 C CA . SER A 1 111 ? -8.387 -6.833 -14.859 1.00 95.88 111 SER A CA 1
ATOM 927 C C . SER A 1 111 ? -7.001 -6.404 -14.379 1.00 95.88 111 SER A C 1
ATOM 929 O O . SER A 1 111 ? -6.050 -6.486 -15.147 1.00 95.88 111 SER A O 1
ATOM 931 N N . ILE A 1 112 ? -6.841 -6.062 -13.093 1.00 94.94 112 ILE A N 1
ATOM 932 C CA . ILE A 1 112 ? -5.529 -5.721 -12.515 1.00 94.94 112 ILE A CA 1
ATOM 933 C C . ILE A 1 112 ? -4.536 -6.869 -12.721 1.00 94.94 112 ILE A C 1
ATOM 935 O O . ILE A 1 112 ? -3.432 -6.653 -13.217 1.00 94.94 112 ILE A O 1
ATOM 939 N N . ARG A 1 113 ? -4.935 -8.108 -12.402 1.00 95.12 113 ARG A N 1
ATOM 940 C CA . ARG A 1 113 ? -4.078 -9.290 -12.590 1.00 95.12 113 ARG A CA 1
ATOM 941 C C . ARG A 1 113 ? -3.687 -9.497 -14.052 1.00 95.12 113 ARG A C 1
ATOM 943 O O . ARG A 1 113 ? -2.543 -9.853 -14.318 1.00 95.12 113 ARG A O 1
ATOM 950 N N . GLN A 1 114 ? -4.614 -9.303 -14.988 1.00 95.38 114 GLN A N 1
ATOM 951 C CA . GLN A 1 114 ? -4.336 -9.412 -16.422 1.00 95.38 114 GLN A CA 1
ATOM 952 C C . GLN A 1 114 ? -3.330 -8.349 -16.867 1.00 95.38 114 GLN A C 1
ATOM 954 O O . GLN A 1 114 ? -2.315 -8.699 -17.463 1.00 95.38 114 GLN A O 1
ATOM 959 N N . THR A 1 115 ? -3.536 -7.087 -16.492 1.00 94.00 115 THR A N 1
ATOM 960 C CA . THR A 1 115 ? -2.607 -5.995 -16.808 1.00 94.00 115 THR A CA 1
ATOM 961 C C . THR A 1 115 ? -1.221 -6.243 -16.216 1.00 94.00 115 THR A C 1
ATOM 963 O O . THR A 1 115 ? -0.216 -6.077 -16.904 1.00 94.00 115 THR A O 1
ATOM 966 N N . SER A 1 116 ? -1.134 -6.723 -14.970 1.00 94.88 1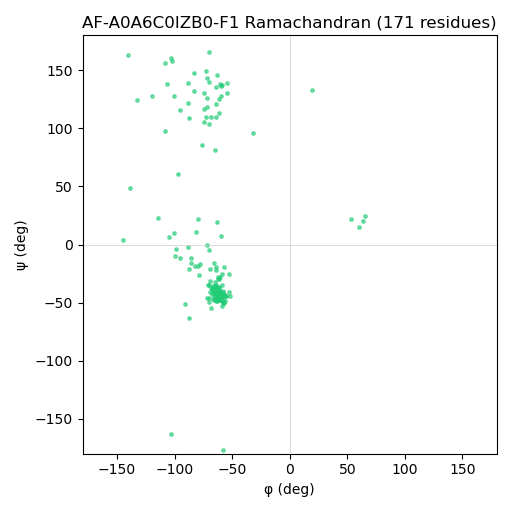16 SER A N 1
ATOM 967 C CA . SER A 1 116 ? 0.148 -7.102 -14.367 1.00 94.88 116 SER A CA 1
ATOM 968 C C . SER A 1 116 ? 0.829 -8.251 -15.117 1.00 94.88 116 SER A C 1
ATOM 970 O O . SER A 1 116 ? 2.046 -8.226 -15.292 1.00 94.88 116 SER A O 1
ATOM 972 N N . LYS A 1 117 ? 0.078 -9.249 -15.603 1.00 95.94 117 LYS A N 1
ATOM 973 C CA . LYS A 1 117 ? 0.632 -10.334 -16.433 1.00 95.94 117 LYS A CA 1
ATOM 974 C C . LYS A 1 117 ? 1.171 -9.810 -17.760 1.00 95.94 117 LYS A C 1
ATOM 976 O O . LYS A 1 117 ? 2.303 -10.121 -18.107 1.00 95.94 117 L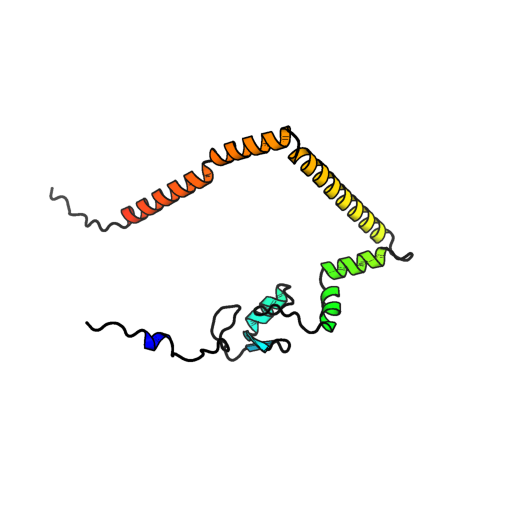YS A O 1
ATOM 981 N N . ILE A 1 118 ? 0.410 -8.962 -18.451 1.00 94.31 118 ILE A N 1
ATOM 982 C CA . ILE A 1 118 ? 0.845 -8.323 -19.700 1.00 94.31 118 ILE A CA 1
ATOM 983 C C . ILE A 1 118 ? 2.140 -7.543 -19.464 1.00 94.31 118 ILE A C 1
ATOM 985 O O . ILE A 1 118 ? 3.127 -7.771 -20.156 1.00 94.31 118 ILE A O 1
ATOM 989 N N . TYR A 1 119 ? 2.179 -6.699 -18.431 1.00 93.62 119 TYR A N 1
ATOM 990 C CA . TYR A 1 119 ? 3.372 -5.924 -18.098 1.00 93.62 119 TYR A CA 1
ATOM 991 C C . TYR A 1 119 ? 4.568 -6.809 -17.732 1.00 93.62 119 TYR A C 1
ATOM 993 O O . TYR A 1 119 ? 5.684 -6.550 -18.166 1.00 93.62 119 TYR A O 1
ATOM 1001 N N . THR A 1 120 ? 4.368 -7.860 -16.933 1.00 93.56 120 THR A N 1
ATOM 1002 C CA . THR A 1 120 ? 5.465 -8.761 -16.539 1.00 93.56 120 THR A CA 1
ATOM 1003 C C . THR A 1 120 ? 5.984 -9.607 -17.697 1.00 93.56 120 THR A C 1
ATOM 1005 O O . THR A 1 120 ? 7.177 -9.904 -17.720 1.00 93.56 120 THR A O 1
ATOM 1008 N N . ASN A 1 121 ? 5.130 -9.959 -18.659 1.00 95.12 121 ASN A N 1
ATOM 1009 C CA . ASN A 1 121 ? 5.540 -10.606 -19.902 1.00 95.12 121 ASN A CA 1
ATOM 1010 C C . ASN A 1 121 ? 6.308 -9.623 -20.794 1.00 95.12 121 ASN A C 1
ATOM 1012 O O . ASN A 1 121 ? 7.432 -9.922 -21.185 1.00 95.12 121 ASN A O 1
ATOM 1016 N N . TRP A 1 122 ? 5.770 -8.420 -21.019 1.00 96.50 122 TRP A N 1
ATOM 1017 C CA . TRP A 1 122 ? 6.439 -7.362 -21.785 1.00 96.50 122 TRP A CA 1
ATOM 1018 C C . TRP A 1 122 ? 7.791 -6.973 -21.178 1.00 96.50 122 TRP A C 1
ATOM 1020 O O . TRP A 1 122 ? 8.790 -6.879 -21.872 1.00 96.50 122 TRP A O 1
ATOM 1030 N N . LYS A 1 123 ? 7.888 -6.849 -19.852 1.00 93.56 123 LYS A N 1
ATOM 1031 C CA . LYS A 1 123 ? 9.147 -6.532 -19.160 1.00 93.56 123 LYS A CA 1
ATOM 1032 C C . LYS A 1 123 ? 10.259 -7.559 -19.427 1.00 93.56 123 LYS A C 1
ATOM 1034 O O . LYS A 1 123 ? 11.433 -7.223 -19.270 1.00 93.56 123 LYS A O 1
ATOM 1039 N N . ARG A 1 124 ? 9.897 -8.804 -19.757 1.00 92.94 124 ARG A N 1
ATOM 1040 C CA . ARG A 1 124 ? 10.829 -9.893 -20.087 1.00 92.94 124 ARG A CA 1
ATOM 1041 C C . ARG A 1 124 ? 11.066 -10.050 -21.591 1.00 92.94 124 ARG A C 1
ATOM 1043 O O . ARG A 1 124 ? 11.976 -10.789 -21.947 1.00 92.94 124 ARG A O 1
ATOM 1050 N N . SER A 1 125 ? 10.276 -9.399 -22.446 1.00 95.06 125 SER A N 1
ATOM 1051 C CA . SER A 1 125 ? 10.500 -9.416 -23.891 1.00 95.06 125 SER A CA 1
ATOM 1052 C C . SER A 1 125 ? 11.754 -8.619 -24.259 1.00 95.06 125 SER A C 1
ATOM 1054 O O . SER A 1 125 ? 12.279 -7.836 -23.458 1.00 95.06 125 SER A O 1
ATOM 1056 N N . GLU A 1 126 ? 12.227 -8.809 -25.487 1.00 95.44 126 GLU A N 1
ATOM 1057 C CA . GLU A 1 126 ? 13.360 -8.066 -26.040 1.00 95.44 126 GLU A CA 1
ATOM 1058 C C . GLU A 1 126 ? 13.130 -6.546 -25.979 1.00 95.44 126 GLU A C 1
ATOM 1060 O O . GLU A 1 126 ? 13.981 -5.807 -25.483 1.0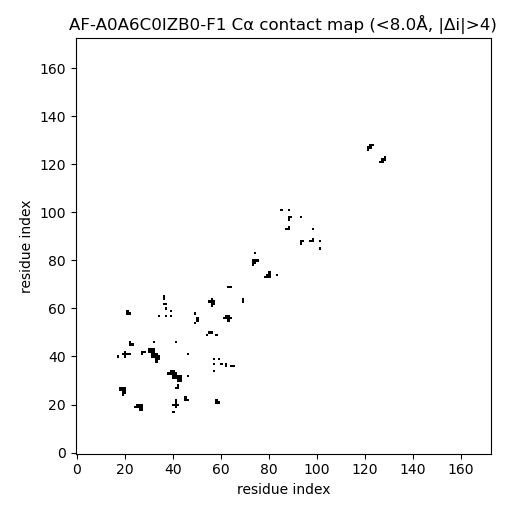0 95.44 126 GLU A O 1
ATOM 1065 N N . GLU A 1 127 ? 11.931 -6.089 -26.351 1.00 94.62 127 GLU A N 1
ATOM 1066 C CA . GLU A 1 127 ? 11.523 -4.682 -26.261 1.00 94.62 127 GLU A CA 1
ATOM 1067 C C . GLU A 1 127 ? 11.569 -4.141 -24.824 1.00 94.62 127 GLU A C 1
ATOM 1069 O O . GLU A 1 127 ? 12.051 -3.032 -24.585 1.00 94.62 127 GLU A O 1
ATOM 1074 N N . GLY A 1 128 ?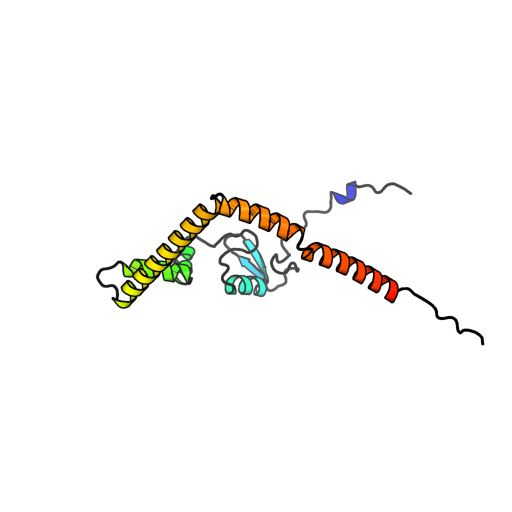 11.103 -4.917 -23.839 1.00 93.31 128 GLY A N 1
ATOM 1075 C CA . GLY A 1 128 ? 11.129 -4.514 -22.432 1.00 93.31 128 GLY A CA 1
ATOM 1076 C C . GLY A 1 128 ? 12.547 -4.436 -21.860 1.00 93.31 128 GLY A C 1
ATOM 1077 O O . GLY A 1 128 ? 12.868 -3.529 -21.079 1.00 93.31 128 GLY A O 1
ATOM 1078 N N . LEU A 1 129 ? 13.430 -5.351 -22.269 1.00 95.44 129 LEU A N 1
ATOM 1079 C CA . LEU A 1 129 ? 14.850 -5.315 -21.915 1.00 95.44 129 LEU A CA 1
ATOM 1080 C C . LEU A 1 129 ? 15.555 -4.118 -22.561 1.00 95.44 129 LEU A C 1
ATOM 1082 O O . LEU A 1 129 ? 16.307 -3.416 -21.875 1.00 95.44 129 LEU A O 1
ATOM 1086 N N . LEU A 1 130 ? 15.264 -3.834 -23.832 1.00 96.12 130 LEU A N 1
ATOM 1087 C CA . LEU A 1 130 ? 15.758 -2.657 -24.540 1.00 96.12 130 LEU A CA 1
ATOM 1088 C C . LEU A 1 130 ? 15.288 -1.366 -23.858 1.00 96.12 130 LEU A C 1
ATOM 1090 O O . LEU A 1 130 ? 16.112 -0.504 -23.539 1.00 96.12 130 LEU A O 1
ATOM 1094 N N . TYR A 1 131 ? 13.998 -1.264 -23.521 1.00 93.69 131 TYR A N 1
ATOM 1095 C CA . TYR A 1 131 ? 13.454 -0.139 -22.758 1.00 93.69 131 TYR A CA 1
ATOM 1096 C C . TYR A 1 131 ? 14.197 0.051 -21.432 1.00 93.69 131 TYR A C 1
ATOM 1098 O O . TYR A 1 131 ? 14.579 1.169 -21.091 1.00 93.69 131 TYR A O 1
ATOM 1106 N N . LYS A 1 132 ? 14.480 -1.027 -20.688 1.00 92.88 132 LYS A N 1
ATOM 1107 C CA . LYS A 1 132 ? 15.238 -0.950 -19.427 1.00 92.88 132 LYS A CA 1
ATOM 1108 C C . LYS A 1 132 ? 16.647 -0.384 -19.637 1.00 92.88 132 LYS A C 1
ATOM 1110 O O . LYS A 1 132 ? 17.108 0.420 -18.820 1.00 92.88 132 LYS A O 1
ATOM 1115 N N . GLN A 1 133 ? 17.338 -0.787 -20.704 1.00 93.12 133 GLN A N 1
ATOM 1116 C CA . GLN A 1 133 ? 18.667 -0.266 -21.032 1.00 93.12 133 GLN A CA 1
ATOM 1117 C C . GLN A 1 133 ? 18.613 1.219 -21.408 1.00 93.12 133 GLN A C 1
ATOM 1119 O O . GLN A 1 133 ? 19.389 2.015 -20.871 1.00 93.12 133 GLN A O 1
ATOM 1124 N N . LEU A 1 134 ? 17.672 1.600 -22.276 1.00 92.50 134 LEU A N 1
ATOM 1125 C CA . LEU A 1 134 ? 17.457 2.985 -22.695 1.00 92.50 134 LEU A CA 1
ATOM 1126 C C . LEU A 1 134 ? 17.063 3.871 -21.514 1.00 92.50 134 LEU A C 1
ATOM 1128 O O . LEU A 1 134 ? 17.650 4.931 -21.322 1.00 92.50 134 LEU A O 1
ATOM 1132 N N . HIS A 1 135 ? 16.158 3.407 -20.655 1.00 88.94 135 HIS A N 1
ATOM 1133 C CA . HIS A 1 135 ? 15.768 4.104 -19.437 1.00 88.94 135 HIS A CA 1
ATOM 1134 C C . HIS A 1 135 ? 16.961 4.289 -18.491 1.00 88.94 135 HIS A C 1
ATOM 1136 O O . HIS A 1 135 ? 17.148 5.373 -17.951 1.00 88.94 135 HIS A O 1
ATOM 1142 N N . LYS A 1 136 ? 17.832 3.283 -18.320 1.00 87.62 136 LYS A N 1
ATOM 1143 C CA . LYS A 1 136 ? 19.054 3.424 -17.505 1.00 87.62 136 LYS A CA 1
ATOM 1144 C C . LYS A 1 136 ? 20.012 4.466 -18.091 1.00 87.62 136 LYS A C 1
ATOM 1146 O O . LYS A 1 136 ? 20.581 5.249 -17.332 1.00 87.62 136 LYS A O 1
ATOM 1151 N N . LYS A 1 137 ? 20.187 4.495 -19.417 1.00 88.00 137 LYS A N 1
ATOM 1152 C CA . LYS A 1 137 ? 20.980 5.527 -20.109 1.00 88.00 137 LYS A CA 1
ATOM 1153 C C . LYS A 1 137 ? 20.351 6.914 -19.927 1.00 88.00 137 LYS A C 1
ATOM 1155 O O . LYS A 1 137 ? 21.033 7.826 -19.473 1.00 88.00 137 LYS A O 1
ATOM 1160 N N . SER A 1 138 ? 19.047 7.042 -20.158 1.00 85.00 138 SER A N 1
ATOM 1161 C CA . SER A 1 138 ? 18.282 8.279 -19.966 1.00 85.00 138 SER A CA 1
ATOM 1162 C C . SER A 1 138 ? 18.340 8.778 -18.520 1.00 85.00 138 SER A C 1
ATOM 1164 O O . SER A 1 138 ? 18.581 9.954 -18.297 1.00 85.00 138 SER A O 1
ATOM 1166 N N . MET A 1 139 ? 18.241 7.898 -17.518 1.00 80.19 139 MET A N 1
ATOM 1167 C CA . MET A 1 139 ? 18.381 8.266 -16.104 1.00 80.19 139 MET A CA 1
ATOM 1168 C C . MET A 1 139 ? 19.797 8.727 -15.742 1.00 80.19 139 MET A C 1
ATOM 1170 O O . MET A 1 139 ? 19.942 9.643 -14.940 1.00 80.19 139 MET A O 1
ATOM 1174 N N . LYS A 1 140 ? 20.842 8.141 -16.342 1.00 77.44 140 LYS A N 1
ATOM 1175 C CA . LYS A 1 140 ? 22.221 8.637 -16.186 1.00 77.44 140 LYS A CA 1
ATOM 1176 C C . LYS A 1 140 ? 22.414 10.013 -16.831 1.00 77.44 140 LYS A C 1
ATOM 1178 O O . LYS A 1 140 ? 23.137 10.838 -16.287 1.00 77.44 140 LYS A O 1
ATOM 1183 N N . MET A 1 141 ? 21.773 10.254 -17.975 1.00 72.00 141 MET A N 1
ATOM 1184 C CA . MET A 1 141 ? 21.819 11.540 -18.684 1.00 72.00 141 MET A CA 1
ATOM 1185 C C . MET A 1 141 ? 20.902 12.600 -18.063 1.00 72.00 141 MET A C 1
ATOM 1187 O O . MET A 1 141 ? 21.173 13.796 -18.163 1.00 72.00 141 MET A O 1
ATOM 1191 N N . SER A 1 142 ? 19.837 12.166 -17.387 1.00 67.38 142 SER A N 1
ATOM 1192 C CA . SER A 1 142 ? 18.958 12.960 -16.538 1.00 67.38 142 SER A CA 1
ATOM 1193 C C . SER A 1 142 ? 19.771 13.456 -15.349 1.00 67.38 142 SER A C 1
ATOM 1195 O O . SER A 1 142 ? 19.753 12.924 -14.241 1.00 67.38 142 SER A O 1
ATOM 1197 N N . ASN A 1 143 ? 20.506 14.535 -15.592 1.00 60.31 143 ASN A N 1
ATOM 1198 C CA . ASN A 1 143 ? 21.350 15.244 -14.644 1.00 60.31 143 ASN A CA 1
ATOM 1199 C C . ASN A 1 143 ? 20.548 15.860 -13.483 1.00 60.31 143 ASN A C 1
ATOM 1201 O O . ASN A 1 143 ? 21.032 16.774 -12.839 1.00 60.31 143 ASN A O 1
ATOM 1205 N N . ARG A 1 144 ? 19.315 15.433 -13.187 1.00 60.31 144 ARG A N 1
ATOM 1206 C CA . ARG A 1 144 ? 18.446 16.085 -12.198 1.00 60.31 144 ARG A CA 1
ATOM 1207 C C . ARG A 1 144 ? 19.019 15.974 -10.780 1.00 60.31 144 ARG A C 1
ATOM 1209 O O . ARG A 1 144 ? 19.061 16.984 -10.080 1.00 60.31 144 ARG A O 1
ATOM 1216 N N . SER A 1 145 ? 19.565 14.810 -10.408 1.00 60.84 145 SER A N 1
ATOM 1217 C CA . SER A 1 145 ? 20.292 14.636 -9.137 1.00 60.84 145 SER A CA 1
ATOM 1218 C C . SER A 1 145 ? 21.652 15.334 -9.137 1.00 60.84 145 SER A C 1
ATOM 1220 O O . SER A 1 145 ? 21.939 16.075 -8.202 1.00 60.84 145 SER A O 1
ATOM 1222 N N . ASN A 1 146 ? 22.460 15.196 -10.194 1.00 69.81 146 ASN A N 1
ATOM 1223 C CA . ASN A 1 146 ? 23.774 15.853 -10.272 1.00 69.81 146 ASN A CA 1
ATOM 1224 C C . ASN A 1 146 ? 23.656 17.386 -10.295 1.00 69.81 146 ASN A C 1
ATOM 1226 O O . ASN A 1 146 ? 24.380 18.081 -9.591 1.00 69.81 146 ASN A O 1
ATOM 1230 N N . LYS A 1 147 ? 22.691 17.929 -11.042 1.00 77.94 147 LYS A N 1
ATOM 1231 C CA . LYS A 1 147 ? 22.382 19.362 -11.118 1.00 77.94 147 LYS A CA 1
ATOM 1232 C C . LYS A 1 147 ? 21.899 19.886 -9.777 1.00 77.94 147 LYS A C 1
ATOM 1234 O O . LYS A 1 147 ? 22.336 20.958 -9.377 1.00 77.94 147 LYS A O 1
ATOM 1239 N N . TRP A 1 148 ? 21.040 19.152 -9.064 1.00 77.19 148 TRP A N 1
ATOM 1240 C CA . TRP A 1 148 ? 20.647 19.535 -7.706 1.00 77.19 148 TRP A CA 1
ATOM 1241 C C . TRP A 1 148 ? 21.843 19.513 -6.747 1.00 77.19 148 TRP A C 1
ATOM 1243 O O . TRP A 1 148 ? 22.033 20.474 -6.006 1.00 77.19 148 TRP A O 1
ATOM 1253 N N . GLN A 1 149 ? 22.693 18.483 -6.804 1.00 79.38 149 GLN A N 1
ATOM 1254 C CA . GLN A 1 149 ? 23.894 18.380 -5.968 1.00 79.38 149 GLN A CA 1
ATOM 1255 C C . GLN A 1 149 ? 24.888 19.519 -6.241 1.00 79.38 149 GLN A C 1
ATOM 1257 O O . GLN A 1 149 ? 25.361 20.160 -5.303 1.00 79.38 149 GLN A O 1
ATOM 1262 N N . ILE A 1 150 ? 25.165 19.824 -7.512 1.00 84.31 150 ILE A N 1
ATOM 1263 C CA . ILE A 1 150 ? 26.016 20.950 -7.921 1.00 84.31 150 ILE A CA 1
ATOM 1264 C C . ILE A 1 150 ? 25.387 22.278 -7.481 1.00 84.31 150 ILE A C 1
ATOM 1266 O O . ILE A 1 150 ? 26.058 23.097 -6.858 1.00 84.31 150 ILE A O 1
ATOM 1270 N N . LYS A 1 151 ? 24.083 22.477 -7.711 1.00 87.00 151 LYS A N 1
ATOM 1271 C CA . LYS A 1 151 ? 23.361 23.695 -7.304 1.00 87.00 151 LYS A CA 1
ATOM 1272 C C . LYS A 1 151 ? 23.370 23.884 -5.786 1.00 87.00 151 LYS A C 1
ATOM 1274 O O . LYS A 1 151 ? 23.536 25.002 -5.310 1.00 87.00 151 LYS A O 1
ATOM 1279 N N . ARG A 1 152 ? 23.270 22.795 -5.020 1.00 89.38 152 ARG A N 1
ATOM 1280 C CA . ARG A 1 152 ? 23.403 22.810 -3.560 1.00 89.38 152 ARG A CA 1
ATOM 1281 C C . ARG A 1 152 ? 24.809 23.231 -3.126 1.00 89.38 152 ARG A C 1
ATOM 1283 O O . ARG A 1 152 ? 24.921 24.070 -2.238 1.00 89.38 152 ARG A O 1
ATOM 1290 N N . LYS A 1 153 ? 25.867 22.705 -3.760 1.00 92.31 153 LYS A N 1
ATOM 1291 C CA . LYS A 1 153 ? 27.259 23.127 -3.498 1.00 92.31 153 LYS A CA 1
ATOM 1292 C C . LYS A 1 153 ? 27.465 24.614 -3.803 1.00 92.31 153 LYS A C 1
ATOM 1294 O O . LYS A 1 153 ? 28.007 25.328 -2.966 1.00 92.31 153 LYS A O 1
ATOM 1299 N N . ILE A 1 154 ? 26.963 25.087 -4.946 1.00 95.00 154 ILE A N 1
ATOM 1300 C CA . ILE A 1 154 ? 27.004 26.506 -5.332 1.00 95.00 154 ILE A CA 1
ATOM 1301 C C . ILE A 1 154 ? 26.311 27.373 -4.276 1.00 95.00 154 ILE A C 1
ATOM 1303 O O . ILE A 1 154 ? 26.889 28.349 -3.813 1.00 95.00 154 ILE A O 1
ATOM 1307 N N . ASN A 1 155 ? 25.099 27.010 -3.854 1.00 91.75 155 ASN A N 1
ATOM 1308 C CA . ASN A 1 155 ? 24.354 27.789 -2.862 1.00 91.75 155 ASN A CA 1
ATOM 1309 C C . ASN A 1 155 ? 25.048 27.816 -1.494 1.00 91.75 155 ASN A C 1
ATOM 1311 O O . ASN A 1 155 ? 25.033 28.849 -0.832 1.00 91.75 155 ASN A O 1
ATOM 1315 N N . LYS A 1 156 ? 25.700 26.716 -1.093 1.00 93.69 156 LYS A N 1
ATOM 1316 C CA . LYS A 1 156 ? 26.514 26.684 0.128 1.00 93.69 156 LYS A CA 1
ATOM 1317 C C . LYS A 1 156 ? 27.662 27.694 0.048 1.00 93.69 156 LYS A C 1
ATOM 1319 O O . LYS A 1 156 ? 27.836 28.474 0.975 1.00 93.69 156 LYS A O 1
ATOM 1324 N N . LEU A 1 157 ? 28.403 27.714 -1.062 1.00 95.00 157 LEU A N 1
ATOM 1325 C CA . LEU A 1 157 ? 29.487 28.681 -1.268 1.00 95.00 157 LEU A CA 1
ATOM 1326 C C . LEU A 1 157 ? 28.969 30.121 -1.293 1.00 95.00 157 LEU A C 1
ATOM 1328 O O . LEU A 1 157 ? 29.538 30.974 -0.625 1.00 95.00 157 LEU A O 1
ATOM 1332 N N . LYS A 1 158 ? 27.853 30.384 -1.985 1.00 93.44 158 LYS A N 1
ATOM 1333 C CA . LYS A 1 158 ? 27.211 31.708 -1.989 1.00 93.44 158 LYS A CA 1
ATOM 1334 C C . LYS A 1 158 ? 26.851 32.183 -0.581 1.00 93.44 158 LYS A C 1
ATOM 1336 O O . LYS A 1 158 ? 27.085 33.340 -0.265 1.00 93.44 158 LYS A O 1
ATOM 1341 N N . SER A 1 159 ? 26.323 31.296 0.262 1.00 89.75 159 SER A N 1
ATOM 1342 C CA . SER A 1 159 ? 26.011 31.623 1.656 1.00 89.75 159 SER A CA 1
ATOM 1343 C C . SER A 1 159 ? 27.266 31.935 2.473 1.00 89.75 159 SER A C 1
ATOM 1345 O O . SER A 1 159 ? 27.243 32.881 3.250 1.00 89.75 159 SER A O 1
ATOM 1347 N N . ILE A 1 160 ? 28.354 31.183 2.281 1.00 91.19 160 ILE A N 1
ATOM 1348 C CA . ILE A 1 160 ? 29.632 31.450 2.958 1.00 91.19 160 ILE A CA 1
ATOM 1349 C C . ILE A 1 160 ? 30.182 32.817 2.538 1.00 91.19 160 ILE A C 1
ATOM 1351 O O . ILE A 1 160 ? 30.535 33.611 3.399 1.00 91.19 160 ILE A O 1
ATOM 1355 N N . ILE A 1 161 ? 30.203 33.110 1.232 1.00 91.50 161 ILE A N 1
ATOM 1356 C CA . ILE A 1 161 ? 30.673 34.396 0.693 1.00 91.50 161 ILE A CA 1
ATOM 1357 C C . ILE A 1 161 ? 29.823 35.552 1.231 1.00 91.50 161 ILE A C 1
ATOM 1359 O O . ILE A 1 161 ? 30.367 36.559 1.664 1.00 91.50 161 ILE A O 1
ATOM 1363 N N . SER A 1 162 ? 28.496 35.398 1.242 1.00 84.50 162 SER A N 1
ATOM 1364 C CA . SER A 1 162 ? 27.575 36.431 1.733 1.00 84.50 162 SER A CA 1
ATOM 1365 C C . SER A 1 162 ? 27.769 36.763 3.212 1.00 84.50 162 SER A C 1
ATOM 1367 O O . SER A 1 162 ? 27.458 37.874 3.621 1.00 84.50 162 SER A O 1
ATOM 1369 N N . ASN A 1 163 ? 28.245 35.802 4.002 1.00 84.00 163 ASN A N 1
ATOM 1370 C CA . ASN A 1 163 ? 28.479 35.962 5.435 1.00 84.00 163 ASN A CA 1
ATOM 1371 C C . ASN A 1 163 ? 29.959 36.217 5.754 1.00 84.00 163 ASN A C 1
ATOM 1373 O O . ASN A 1 163 ? 30.353 36.150 6.918 1.00 84.00 163 ASN A O 1
ATOM 1377 N N . TYR A 1 164 ? 30.795 36.455 4.739 1.00 88.31 164 TYR A N 1
ATOM 1378 C CA . TYR A 1 164 ? 32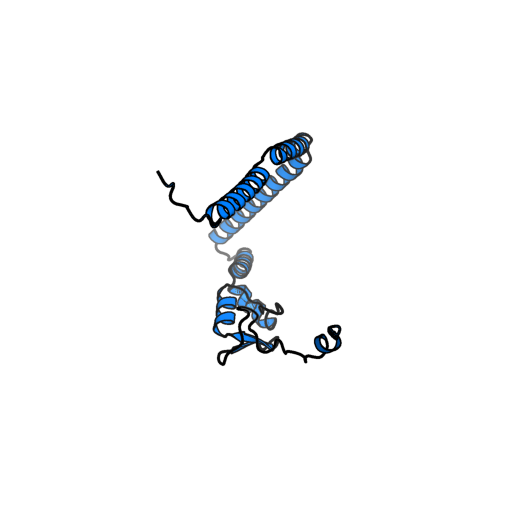.206 36.725 4.955 1.00 88.31 164 TYR A CA 1
ATOM 1379 C C . TYR A 1 164 ? 32.364 38.125 5.569 1.00 88.31 164 TYR A C 1
ATOM 1381 O O . TYR A 1 164 ? 31.848 39.090 4.999 1.00 88.31 164 TYR A O 1
ATOM 1389 N N . PRO A 1 165 ? 33.049 38.267 6.717 1.00 78.19 165 PRO A N 1
ATOM 1390 C CA . PRO A 1 165 ? 33.135 39.533 7.432 1.00 78.19 165 PRO A CA 1
ATOM 1391 C C . PRO A 1 165 ? 34.114 40.470 6.720 1.00 78.19 165 PRO A C 1
ATOM 1393 O O . PRO A 1 165 ? 35.300 40.528 7.039 1.00 78.19 165 PRO A O 1
ATOM 1396 N N . VAL A 1 166 ? 33.617 41.195 5.720 1.00 80.62 166 VAL A N 1
ATOM 1397 C CA . VAL A 1 166 ? 34.350 42.296 5.095 1.00 80.62 166 VAL A CA 1
ATOM 1398 C C . VAL A 1 166 ? 34.047 43.563 5.882 1.00 80.62 166 VAL A C 1
ATOM 1400 O O . VAL A 1 166 ? 32.890 43.958 6.000 1.00 80.62 166 VAL A O 1
ATOM 1403 N N . ILE A 1 167 ? 35.089 44.206 6.402 1.00 68.88 167 ILE A N 1
ATOM 1404 C CA . ILE A 1 167 ? 35.000 45.565 6.936 1.00 68.88 167 ILE A CA 1
ATOM 1405 C C . ILE A 1 167 ? 35.231 46.503 5.745 1.00 68.88 167 ILE A C 1
ATOM 1407 O O . ILE A 1 167 ? 36.350 46.532 5.226 1.00 68.88 167 ILE A O 1
ATOM 1411 N N . PRO A 1 168 ? 34.210 47.223 5.250 1.00 68.19 168 PRO A N 1
ATOM 1412 C CA . PRO A 1 168 ? 34.413 48.175 4.170 1.00 68.19 168 PRO A CA 1
ATOM 1413 C C . PRO A 1 168 ? 35.252 49.339 4.704 1.00 68.19 168 PRO A C 1
ATOM 1415 O O . PRO A 1 168 ? 34.787 50.124 5.528 1.00 68.19 168 PRO A O 1
ATOM 1418 N N . LEU A 1 169 ? 36.503 49.434 4.256 1.00 63.91 169 LEU A N 1
ATOM 1419 C CA . LEU A 1 169 ? 37.322 50.613 4.514 1.00 63.91 169 LEU A CA 1
ATOM 1420 C C . LEU A 1 169 ? 36.821 51.747 3.611 1.00 63.91 169 LEU A C 1
ATOM 1422 O O . LEU A 1 169 ? 36.650 51.515 2.409 1.00 63.91 169 LEU A O 1
ATOM 1426 N N . PRO A 1 170 ? 36.569 52.955 4.145 1.00 66.69 170 PRO A N 1
ATOM 1427 C CA . PRO A 1 170 ? 36.238 54.090 3.302 1.00 66.69 170 PRO A CA 1
ATOM 1428 C C . PRO A 1 170 ? 37.421 54.350 2.369 1.00 66.69 170 PRO A C 1
ATOM 1430 O O . PRO A 1 170 ? 38.561 54.483 2.814 1.00 66.69 170 PRO A O 1
ATOM 1433 N N . ILE A 1 171 ? 37.144 54.380 1.065 1.00 68.19 171 ILE A N 1
ATOM 1434 C CA . ILE A 1 171 ? 38.117 54.826 0.073 1.00 68.19 171 ILE A CA 1
ATOM 1435 C C . ILE A 1 171 ? 38.367 56.296 0.396 1.00 68.19 171 ILE A C 1
ATOM 1437 O O . ILE A 1 171 ? 37.464 57.119 0.251 1.00 68.19 171 ILE A O 1
ATOM 1441 N N . ILE A 1 172 ? 39.555 56.604 0.911 1.00 64.06 172 ILE A N 1
ATOM 1442 C CA . ILE A 1 172 ? 39.985 57.985 1.108 1.00 64.06 172 ILE A CA 1
ATOM 1443 C C . ILE A 1 172 ? 40.206 58.538 -0.303 1.00 64.06 172 ILE A C 1
ATOM 1445 O O . ILE A 1 172 ? 41.151 58.131 -0.979 1.00 64.06 172 ILE A O 1
ATOM 1449 N N . ALA A 1 173 ? 39.247 59.344 -0.761 1.00 59.00 173 ALA A N 1
ATOM 1450 C CA . ALA A 1 173 ? 39.311 60.112 -1.999 1.00 59.00 173 ALA A CA 1
ATOM 1451 C C . ALA A 1 173 ? 40.109 61.401 -1.785 1.00 59.00 173 ALA A C 1
ATOM 1453 O O . ALA A 1 173 ? 40.011 61.965 -0.670 1.00 59.0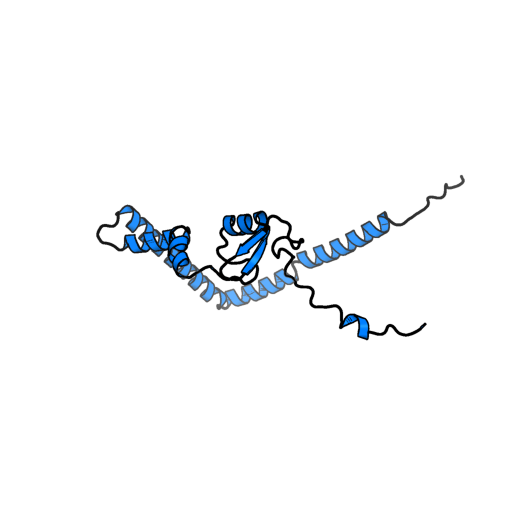0 173 ALA A O 1
#

Organism: NCBI:txid1070528

Sequence (173 aa):
MEPINISHILNQENFPLDNTCSICLEQLDENTYTIPECNHTFHTNCIVRWFRNSNPSCPYCRSVGPEEQNQYYNRYTREGRYKLIRNFARRKNAPEDLKKLVVKLVNYNKSIRQTSKIYTNWKRSEEGLLYKQLHKKSMKMSNRSNKWQIKRKINKLKSIISNYPVIPLPIIA

pLDDT: mean 80.45, std 16.79, range [36.94, 97.69]

Solvent-accessible surface area (backbone atoms only — not comparable to full-atom values): 10418 Å² total; per-residue (Å²): 138,81,80,84,70,68,75,66,76,80,69,72,68,91,71,71,72,83,50,44,13,86,83,82,73,42,72,55,66,94,61,57,41,64,42,88,84,74,70,53,55,28,38,40,69,56,51,52,52,45,45,73,71,76,42,80,42,43,92,83,82,56,52,56,62,68,71,77,53,48,66,57,54,36,50,73,34,73,65,38,37,48,53,52,53,58,57,49,40,73,42,90,89,37,60,67,68,54,40,54,53,52,51,54,52,52,52,53,54,49,51,53,52,50,54,52,50,52,50,59,50,43,52,69,34,72,68,33,47,49,48,52,52,50,49,53,52,48,55,68,67,50,47,62,65,60,50,49,52,52,50,51,54,51,51,52,51,52,53,53,60,74,66,52,91,73,79,85,73,79,80,87,125

Nearest PDB structures (foldseek):
  6wi7-assembly1_A  TM=8.688E-01  e=7.784E-04  Homo sapiens
  2ckl-assembly1_B  TM=7.451E-01  e=3.751E-04  Mus musculus
  3lrq-assembly1_A  TM=8.739E-01  e=1.107E-02  Homo sapiens
  7nd1-assembly1_A  TM=5.432E-01  e=1.015E-03  Homo sapiens
  8adl-assembly1_Q  TM=6.964E-01  e=9.888E-02  Saccharomyces cerevisiae

Mean predicted aligned error: 17.88 Å